Protein AF-A0A7V5ABZ1-F1 (afdb_monomer)

pLDDT: mean 83.81, std 13.89, range [34.28, 96.19]

Sequence (98 aa):
MKFPREEKSTNGRVERSHRTDDEEFYIPFLAKVQSEEDFLRKGAGWVCYHLKWPHYGEGMEGKPPFSKLRELRCDLPQEFALFPPLVLDRISADWALA

Foldseek 3Di:
DDDPDDDVVVVVVVVVVVVCCVPPPCVVPVVPDPDPVSVQVSVLVVLVDQQQFFDPPPPRVRPRPVVVVVVVVPPDDSVVSRDRDDDVVVVVVVVVVD

Secondary structure (DSSP, 8-state):
-------HHHHHHHHHHHHHIIIIIIHHHGGG--SHHHHHHHHHHHHHHHHHS---STTTTT--HHHHHHHTT----GGGG-PPP--THHHHSGGG--

Radius of gyration: 16.61 Å; Cα contacts (8 Å, |Δi|>4): 56; chains: 1; bounding box: 35×37×38 Å

Solvent-accessible surface area (backbone atoms only — not comparable to full-atom values): 6024 Å² total; per-residue (Å²): 137,86,77,76,86,75,54,73,72,59,52,58,52,52,55,50,51,52,49,48,45,40,68,70,44,44,66,75,41,52,87,74,46,86,46,70,66,51,44,42,55,50,43,41,50,47,44,59,48,54,49,67,38,66,32,78,54,93,94,35,85,48,37,17,60,58,58,51,45,45,72,73,67,49,92,64,64,74,67,77,71,58,66,74,64,75,72,57,73,79,64,60,56,56,71,79,75,104

Structure (mmCIF, N/CA/C/O backbone):
data_AF-A0A7V5ABZ1-F1
#
_entry.id   AF-A0A7V5ABZ1-F1
#
loop_
_atom_site.group_PDB
_atom_site.id
_atom_site.type_symbol
_atom_site.label_atom_id
_atom_site.label_alt_id
_atom_site.label_comp_id
_atom_site.label_asym_id
_atom_site.label_entity_id
_atom_site.label_seq_id
_atom_site.pdbx_PDB_ins_code
_atom_site.Cartn_x
_atom_site.Cartn_y
_atom_site.Cartn_z
_atom_site.occupancy
_atom_site.B_iso_or_equiv
_atom_site.auth_seq_id
_atom_site.auth_comp_id
_atom_site.auth_asym_id
_atom_site.auth_atom_id
_atom_site.pdbx_PDB_model_num
ATOM 1 N N . MET A 1 1 ? 13.677 -24.375 11.506 1.00 41.25 1 MET A N 1
ATOM 2 C CA . MET A 1 1 ? 13.569 -23.923 10.103 1.00 41.25 1 MET A CA 1
ATOM 3 C C . MET A 1 1 ? 14.790 -23.062 9.801 1.00 41.25 1 MET A C 1
ATOM 5 O O . MET A 1 1 ? 15.003 -22.096 10.519 1.00 41.25 1 MET A O 1
ATOM 9 N N . LYS A 1 2 ? 15.666 -23.462 8.870 1.00 34.28 2 LYS A N 1
ATOM 10 C CA . LYS A 1 2 ? 16.804 -22.627 8.443 1.00 34.28 2 LYS A CA 1
ATOM 11 C C . LYS A 1 2 ? 16.339 -21.828 7.231 1.00 34.28 2 LYS A C 1
ATOM 13 O O . LYS A 1 2 ? 16.062 -22.432 6.200 1.00 34.28 2 LYS A O 1
ATOM 18 N N . PHE A 1 3 ? 16.208 -20.514 7.376 1.00 43.75 3 PHE A N 1
ATOM 19 C CA . PHE A 1 3 ? 15.947 -19.642 6.234 1.00 43.75 3 PHE A CA 1
ATOM 20 C C . PHE A 1 3 ? 17.158 -19.689 5.284 1.00 43.75 3 PHE A C 1
ATOM 22 O O . PHE A 1 3 ? 18.295 -19.791 5.767 1.00 43.75 3 PHE A O 1
ATOM 29 N N . PR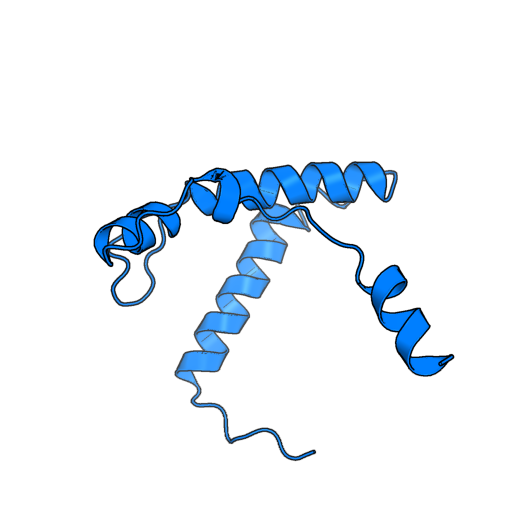O A 1 4 ? 16.951 -19.691 3.954 1.00 58.81 4 PRO A N 1
ATOM 30 C CA . PRO A 1 4 ? 18.046 -19.618 2.995 1.00 58.81 4 PRO A CA 1
ATOM 31 C C . PRO A 1 4 ? 18.911 -18.391 3.286 1.00 58.81 4 PRO A C 1
ATOM 33 O O . PRO A 1 4 ? 18.427 -17.388 3.804 1.00 58.81 4 PRO A O 1
ATOM 36 N N . ARG A 1 5 ? 20.203 -18.472 2.970 1.00 53.62 5 ARG A N 1
ATOM 37 C CA . ARG A 1 5 ? 21.146 -17.374 3.190 1.00 53.62 5 ARG A CA 1
ATOM 38 C C . ARG A 1 5 ? 20.710 -16.181 2.331 1.00 53.62 5 ARG A C 1
ATOM 40 O O . ARG A 1 5 ? 20.888 -16.220 1.118 1.00 53.62 5 ARG A O 1
ATOM 47 N N . GLU A 1 6 ? 20.109 -15.171 2.950 1.00 57.88 6 GLU A N 1
ATOM 48 C CA . GLU A 1 6 ? 19.656 -13.972 2.248 1.00 57.88 6 GLU A CA 1
ATOM 49 C C . GLU A 1 6 ? 20.844 -13.238 1.626 1.00 57.88 6 GLU A C 1
ATOM 51 O O . GLU A 1 6 ? 21.866 -12.976 2.272 1.00 57.88 6 GLU A O 1
ATOM 56 N N . GLU A 1 7 ? 20.714 -12.909 0.346 1.00 65.31 7 GLU A N 1
ATOM 57 C CA . GLU A 1 7 ? 21.641 -12.018 -0.325 1.00 65.31 7 GLU A CA 1
ATOM 58 C C . GLU A 1 7 ? 21.384 -10.601 0.207 1.00 65.31 7 GLU A C 1
ATOM 60 O O . GLU A 1 7 ? 20.251 -10.127 0.233 1.00 65.31 7 GLU A O 1
ATOM 65 N N . LYS A 1 8 ? 22.417 -9.894 0.678 1.00 62.41 8 LYS A N 1
ATOM 66 C CA . LYS A 1 8 ? 22.246 -8.583 1.344 1.00 62.41 8 LYS A CA 1
ATOM 67 C C . LYS A 1 8 ? 21.437 -7.568 0.512 1.00 62.41 8 LYS A C 1
ATOM 69 O O . LYS A 1 8 ? 20.814 -6.670 1.077 1.00 62.41 8 LYS A O 1
ATOM 74 N N . SER A 1 9 ? 21.452 -7.706 -0.814 1.00 65.12 9 SER A N 1
ATOM 75 C CA . SER A 1 9 ? 20.694 -6.887 -1.764 1.00 65.12 9 SER A CA 1
ATOM 76 C C . SER A 1 9 ? 19.176 -7.074 -1.643 1.00 65.12 9 SER A C 1
ATOM 78 O O . SER A 1 9 ? 18.442 -6.089 -1.744 1.00 65.12 9 SER A O 1
ATOM 80 N N . THR A 1 10 ? 18.692 -8.295 -1.398 1.00 69.81 10 THR A N 1
ATOM 81 C CA . THR A 1 10 ? 17.258 -8.585 -1.258 1.00 69.81 10 THR A CA 1
ATOM 82 C C . THR A 1 10 ? 16.739 -8.074 0.074 1.00 69.81 10 THR A C 1
ATOM 84 O O . THR A 1 10 ? 15.700 -7.415 0.097 1.00 69.81 10 THR A O 1
ATOM 87 N N . ASN A 1 11 ? 17.514 -8.254 1.147 1.00 76.88 11 ASN A N 1
ATOM 88 C CA . ASN A 1 11 ? 17.172 -7.706 2.457 1.00 76.88 11 ASN A CA 1
ATOM 89 C C . ASN A 1 11 ? 17.038 -6.174 2.396 1.00 76.88 11 ASN A C 1
ATOM 91 O O . ASN A 1 11 ? 16.022 -5.614 2.787 1.00 76.88 11 ASN A O 1
ATOM 95 N N . GLY A 1 12 ? 17.992 -5.479 1.763 1.00 80.44 12 GLY A N 1
ATOM 96 C CA . GLY A 1 12 ? 17.916 -4.022 1.600 1.00 80.44 12 GLY A CA 1
ATOM 97 C C . GLY A 1 12 ? 16.709 -3.520 0.787 1.00 80.44 12 GLY A C 1
ATOM 98 O O . GLY A 1 12 ? 16.320 -2.360 0.927 1.00 80.44 12 GLY A O 1
ATOM 99 N N . ARG A 1 13 ? 16.104 -4.357 -0.069 1.00 77.81 13 ARG A N 1
ATOM 100 C CA . ARG A 1 13 ? 14.856 -4.019 -0.781 1.00 77.81 13 ARG A CA 1
ATOM 101 C C . ARG A 1 13 ? 13.643 -4.143 0.134 1.00 77.81 13 ARG A C 1
ATOM 103 O O . ARG A 1 13 ? 12.807 -3.244 0.117 1.00 77.81 13 ARG A O 1
ATOM 110 N N . VAL A 1 14 ? 13.578 -5.224 0.907 1.00 80.06 14 VAL A N 1
ATOM 111 C CA . VAL A 1 14 ? 12.501 -5.497 1.868 1.00 80.06 14 VAL A CA 1
ATOM 112 C C . VAL A 1 14 ? 12.483 -4.425 2.957 1.00 80.06 14 VAL A C 1
ATOM 114 O O . VAL A 1 14 ? 11.473 -3.749 3.127 1.00 80.06 14 VAL A O 1
ATOM 117 N N . GLU A 1 15 ? 13.633 -4.150 3.571 1.00 85.38 15 GLU A N 1
ATOM 118 C CA . GLU A 1 15 ? 13.776 -3.120 4.609 1.00 85.38 15 GLU A CA 1
ATOM 119 C C . GLU A 1 15 ? 13.395 -1.717 4.117 1.00 85.38 15 GLU A C 1
ATOM 121 O O . GLU A 1 15 ? 12.790 -0.931 4.843 1.00 85.38 15 GLU A O 1
ATOM 126 N N . ARG A 1 16 ? 13.697 -1.386 2.852 1.00 84.00 16 ARG A N 1
ATOM 127 C CA . ARG A 1 16 ? 13.259 -0.110 2.268 1.00 84.00 16 ARG A CA 1
ATOM 128 C C . ARG A 1 16 ? 11.737 -0.042 2.156 1.00 84.00 16 ARG A C 1
ATOM 130 O O . ARG A 1 16 ? 11.180 1.011 2.439 1.00 84.00 16 ARG A O 1
ATOM 137 N N . SER A 1 17 ? 11.097 -1.132 1.731 1.00 83.06 17 SER A N 1
ATOM 138 C CA . SER A 1 17 ? 9.636 -1.200 1.632 1.00 83.06 17 SER A CA 1
ATOM 139 C C . SER A 1 17 ? 8.988 -1.024 3.001 1.00 83.06 17 SER A C 1
ATOM 141 O O . SER A 1 17 ? 8.097 -0.194 3.133 1.00 83.06 17 SER A O 1
ATOM 143 N N . HIS A 1 18 ? 9.491 -1.724 4.023 1.00 86.62 18 HIS A N 1
ATOM 144 C CA . HIS A 1 18 ? 9.004 -1.582 5.397 1.00 86.62 18 HIS A CA 1
ATOM 145 C C . HIS A 1 18 ? 9.133 -0.152 5.907 1.00 86.62 18 HIS A C 1
ATOM 147 O O . HIS A 1 18 ? 8.165 0.411 6.408 1.00 86.62 18 HIS A O 1
ATOM 153 N N . ARG A 1 19 ? 10.292 0.480 5.694 1.00 90.88 19 ARG A N 1
ATOM 154 C CA . ARG A 1 19 ? 10.483 1.878 6.087 1.00 90.88 19 ARG A CA 1
ATOM 155 C C . ARG A 1 19 ? 9.508 2.820 5.379 1.00 90.88 19 ARG A C 1
ATOM 157 O O . ARG A 1 19 ? 9.022 3.758 5.995 1.00 90.88 19 ARG A O 1
ATOM 164 N N . THR A 1 20 ? 9.230 2.594 4.099 1.00 90.50 20 THR A N 1
ATOM 165 C CA . THR A 1 20 ? 8.231 3.377 3.365 1.00 90.50 20 THR A CA 1
ATOM 166 C C . THR A 1 20 ? 6.835 3.213 3.962 1.00 90.50 20 THR A C 1
ATOM 168 O O . THR A 1 20 ? 6.149 4.214 4.155 1.00 90.50 20 THR A O 1
ATOM 171 N N . ASP A 1 21 ? 6.425 1.987 4.292 1.00 91.12 21 ASP A N 1
ATOM 172 C CA . ASP A 1 21 ? 5.149 1.760 4.974 1.00 91.12 21 ASP A CA 1
ATOM 173 C C . ASP A 1 21 ? 5.123 2.484 6.336 1.00 91.12 21 ASP A C 1
ATOM 175 O O . ASP A 1 21 ? 4.126 3.116 6.684 1.00 91.12 21 ASP A O 1
ATOM 179 N N . ASP A 1 22 ? 6.225 2.476 7.091 1.00 93.31 22 ASP A N 1
ATOM 180 C CA . ASP A 1 22 ? 6.327 3.203 8.362 1.00 93.31 22 ASP A CA 1
ATOM 181 C C . ASP A 1 22 ? 6.192 4.721 8.181 1.00 93.31 22 ASP A C 1
ATOM 183 O O . ASP A 1 22 ? 5.346 5.356 8.817 1.00 93.31 22 ASP A O 1
ATOM 187 N N . GLU A 1 23 ? 7.010 5.310 7.311 1.00 93.50 23 GLU A N 1
ATOM 188 C CA . GLU A 1 23 ? 7.128 6.761 7.132 1.00 93.50 23 GLU A CA 1
ATOM 189 C C . G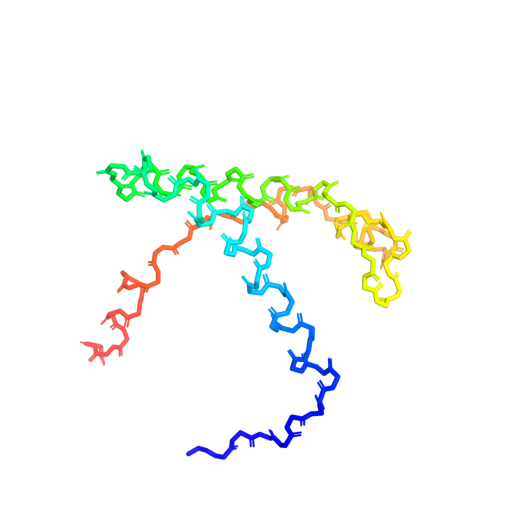LU A 1 23 ? 5.911 7.379 6.430 1.00 93.50 23 GLU A C 1
ATOM 191 O O . GLU A 1 23 ? 5.508 8.493 6.775 1.00 93.50 23 GLU A O 1
ATOM 196 N N . GLU A 1 24 ? 5.310 6.675 5.468 1.00 91.62 24 GLU A N 1
ATOM 197 C CA . GLU A 1 24 ? 4.241 7.218 4.622 1.00 91.62 24 GLU A CA 1
ATOM 198 C C . GLU A 1 24 ? 2.841 6.718 5.002 1.00 91.62 24 GLU A C 1
ATOM 200 O O . GLU A 1 24 ? 1.855 7.403 4.709 1.00 91.62 24 GLU A O 1
ATOM 205 N N . PHE A 1 25 ? 2.728 5.572 5.685 1.00 93.00 25 PHE A N 1
ATOM 206 C CA . PHE A 1 25 ? 1.440 5.004 6.085 1.00 93.00 25 PHE A CA 1
ATOM 207 C C . PHE A 1 25 ? 1.244 4.956 7.606 1.00 93.00 25 PHE A C 1
ATOM 209 O O . PHE A 1 25 ? 0.333 5.610 8.128 1.00 93.00 25 PHE A O 1
ATOM 216 N N . TYR A 1 26 ? 2.080 4.231 8.348 1.00 93.19 26 TYR A N 1
ATOM 217 C CA . TYR A 1 26 ? 1.841 4.025 9.779 1.00 93.19 26 TYR A CA 1
ATOM 218 C C . TYR A 1 26 ? 2.004 5.314 10.587 1.00 93.19 26 TYR A C 1
ATOM 220 O O . TYR A 1 26 ? 1.054 5.750 11.238 1.00 93.19 26 TYR A O 1
ATOM 228 N N . ILE A 1 27 ? 3.157 5.978 10.522 1.00 94.00 27 ILE A N 1
ATOM 229 C CA . ILE A 1 27 ? 3.429 7.187 11.316 1.00 94.00 27 ILE A CA 1
ATOM 230 C C . ILE A 1 27 ? 2.399 8.307 11.040 1.00 94.00 27 ILE A C 1
ATOM 232 O O . ILE A 1 27 ? 1.877 8.879 12.004 1.00 94.00 27 ILE A O 1
ATOM 236 N N . PRO A 1 28 ? 2.023 8.621 9.781 1.00 92.19 28 PRO A N 1
ATOM 237 C CA . PRO A 1 28 ? 1.104 9.729 9.501 1.00 92.19 28 PRO A CA 1
ATOM 238 C C . PRO A 1 28 ? -0.362 9.466 9.872 1.00 92.19 28 PRO A C 1
ATOM 240 O O . PRO A 1 28 ? -1.112 10.420 10.142 1.00 92.19 28 PRO A O 1
ATOM 243 N N . PHE A 1 29 ? -0.803 8.203 9.829 1.00 90.88 29 PHE A N 1
ATOM 244 C CA . PHE A 1 29 ? -2.223 7.859 9.945 1.00 90.88 29 PHE A CA 1
ATOM 245 C C . PHE A 1 29 ? -2.579 7.119 11.228 1.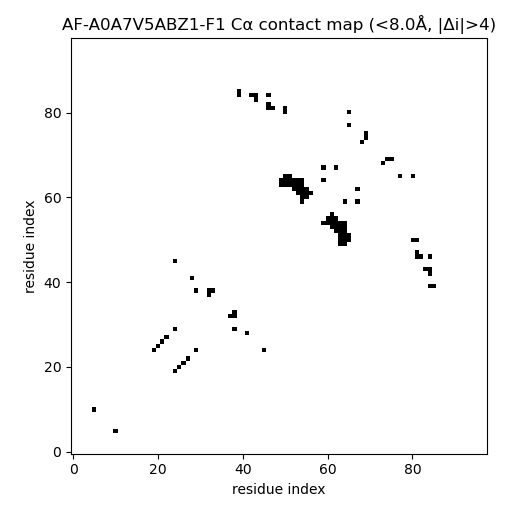00 90.88 29 PHE A C 1
ATOM 247 O O . PHE A 1 29 ? -3.688 7.332 11.719 1.00 90.88 29 PHE A O 1
ATOM 254 N N . LEU A 1 30 ? -1.681 6.316 11.803 1.00 90.88 30 LEU A N 1
ATOM 255 C CA . LEU A 1 30 ? -2.012 5.428 12.921 1.00 90.88 30 LEU A CA 1
ATOM 256 C C . LEU A 1 30 ? -2.488 6.198 14.159 1.00 90.88 30 LEU A C 1
ATOM 258 O O . LEU A 1 30 ? -3.457 5.795 14.789 1.00 90.88 30 LEU A O 1
ATOM 262 N N . ALA A 1 31 ? -1.909 7.369 14.439 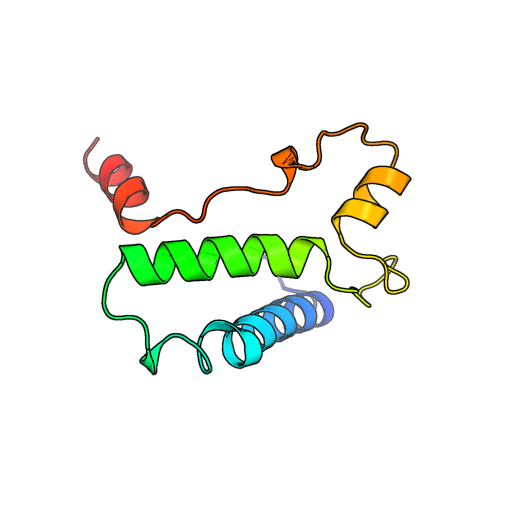1.00 90.88 31 ALA A N 1
ATOM 263 C CA . ALA A 1 31 ? -2.350 8.231 15.542 1.00 90.88 31 ALA A CA 1
ATOM 264 C C . ALA A 1 31 ? -3.796 8.759 15.393 1.00 90.88 31 ALA A C 1
ATOM 266 O O . ALA A 1 31 ? -4.371 9.265 16.355 1.00 90.88 31 ALA A O 1
ATOM 267 N N . LYS A 1 32 ? -4.376 8.687 14.187 1.00 90.50 32 LYS A N 1
ATOM 268 C CA . LYS A 1 32 ? -5.735 9.157 13.862 1.00 90.50 32 LYS A CA 1
ATOM 269 C C . LYS A 1 32 ? -6.732 8.012 13.681 1.00 90.50 32 LYS A C 1
ATOM 271 O O . LYS A 1 32 ? -7.920 8.276 13.521 1.00 90.50 32 LYS A O 1
ATOM 276 N N . VAL A 1 33 ? -6.259 6.771 13.638 1.00 94.88 33 VAL A N 1
ATOM 277 C CA . VAL A 1 33 ? -7.093 5.578 13.492 1.00 94.88 33 VAL A CA 1
ATOM 278 C C . VAL A 1 33 ? -7.742 5.283 14.842 1.00 94.88 33 VAL A C 1
ATOM 280 O O . VAL A 1 33 ? -7.042 5.135 15.840 1.00 94.88 33 VAL A O 1
ATOM 283 N N . GLN A 1 34 ? -9.075 5.221 14.882 1.00 96.19 34 GLN A N 1
ATOM 284 C CA . GLN A 1 34 ? -9.832 4.983 16.120 1.00 96.19 34 GLN A CA 1
ATOM 285 C C . GLN A 1 34 ? -10.468 3.592 16.173 1.00 96.19 34 GLN A C 1
ATOM 287 O O . GLN A 1 34 ? -10.940 3.165 17.225 1.00 96.19 34 GLN A O 1
ATOM 292 N N . SER A 1 35 ? -10.471 2.878 15.050 1.00 95.44 35 SER A N 1
ATOM 293 C CA . SER A 1 35 ? -11.075 1.559 14.915 1.00 95.44 35 SER A CA 1
ATOM 294 C C . SER A 1 35 ? -10.351 0.712 13.867 1.00 95.44 35 SER A C 1
ATOM 296 O O . SER A 1 35 ? -9.614 1.223 13.022 1.00 95.44 35 SER A O 1
ATOM 298 N N . GLU A 1 36 ? -10.590 -0.599 13.893 1.00 93.19 36 GLU A N 1
ATOM 299 C CA . GLU A 1 36 ? -10.113 -1.508 12.845 1.00 93.19 36 GLU A CA 1
ATOM 300 C C . GLU A 1 36 ? -10.696 -1.139 11.471 1.00 93.19 36 GLU A C 1
ATOM 302 O O . GLU A 1 36 ? -9.993 -1.188 10.466 1.00 93.19 36 GLU A O 1
ATOM 307 N N . GLU A 1 37 ? -11.955 -0.699 11.416 1.00 94.31 37 GLU A N 1
ATOM 308 C CA . GLU A 1 37 ? -12.583 -0.240 10.175 1.00 94.31 37 GLU A CA 1
ATOM 309 C C . GLU A 1 37 ? -11.865 0.989 9.596 1.00 94.31 37 GLU A C 1
ATOM 311 O O . GLU A 1 37 ? -11.560 1.019 8.400 1.00 94.31 37 GLU A O 1
ATOM 316 N N . ASP A 1 38 ? -11.515 1.972 10.436 1.00 95.25 38 ASP A N 1
ATOM 317 C CA . ASP A 1 38 ? -10.719 3.129 10.007 1.00 95.25 38 ASP A CA 1
ATOM 318 C C . ASP A 1 38 ? -9.360 2.694 9.460 1.00 95.25 38 ASP A C 1
ATOM 320 O O . ASP A 1 38 ? -8.903 3.212 8.435 1.00 95.25 38 ASP A O 1
ATOM 324 N N . PHE A 1 39 ? -8.724 1.726 10.125 1.00 94.00 39 PHE A N 1
ATOM 325 C CA . PHE A 1 39 ? -7.449 1.169 9.693 1.00 94.00 39 PHE A CA 1
ATOM 326 C C . PHE A 1 39 ? -7.568 0.500 8.320 1.00 94.00 39 PHE A C 1
ATOM 328 O O . PHE A 1 39 ? -6.797 0.815 7.412 1.00 94.00 39 PHE A O 1
ATOM 335 N N . LEU A 1 40 ? -8.578 -0.351 8.123 1.00 94.81 40 LEU A N 1
ATOM 336 C CA . LEU A 1 40 ? -8.843 -1.024 6.849 1.00 94.81 40 LEU A CA 1
ATOM 337 C C . LEU A 1 40 ? -9.174 -0.026 5.737 1.00 94.81 40 LEU A C 1
ATOM 339 O O . LEU A 1 40 ? -8.675 -0.157 4.617 1.00 94.81 40 LEU A O 1
ATOM 343 N N . ARG A 1 41 ? -9.943 1.026 6.035 1.00 94.81 41 ARG A N 1
ATOM 344 C CA . ARG A 1 41 ? -10.239 2.096 5.073 1.00 94.81 41 ARG A CA 1
ATOM 345 C C . ARG A 1 41 ? -8.975 2.847 4.657 1.00 94.81 41 ARG A C 1
ATOM 347 O O . ARG A 1 41 ? -8.802 3.150 3.474 1.00 94.81 41 ARG A O 1
ATOM 354 N N . LYS A 1 42 ? -8.082 3.145 5.605 1.00 94.81 42 LYS A N 1
ATOM 355 C CA . LYS A 1 42 ? -6.770 3.738 5.307 1.00 94.81 42 LYS A CA 1
ATOM 356 C C . LYS A 1 42 ? -5.911 2.784 4.481 1.00 94.81 42 LYS A C 1
ATOM 358 O O . LYS A 1 42 ? -5.356 3.222 3.476 1.00 94.81 42 LYS A O 1
ATOM 363 N N . GLY A 1 43 ? -5.871 1.501 4.835 1.00 94.56 43 GLY A N 1
ATOM 364 C CA . GLY A 1 43 ? -5.160 0.466 4.084 1.00 94.56 43 GLY A CA 1
ATOM 365 C C . GLY A 1 43 ? -5.655 0.335 2.641 1.00 94.56 43 GLY A C 1
ATOM 366 O O . GLY A 1 43 ? -4.852 0.240 1.720 1.00 94.56 43 GLY A O 1
ATOM 367 N N . ALA A 1 44 ? -6.965 0.424 2.401 1.00 94.62 44 ALA A N 1
ATOM 368 C CA . ALA A 1 44 ? -7.516 0.372 1.045 1.00 94.62 44 ALA A CA 1
ATOM 369 C C . ALA A 1 44 ? -7.066 1.586 0.214 1.00 94.62 44 ALA A C 1
ATOM 371 O O . ALA A 1 44 ? -6.745 1.465 -0.971 1.00 94.62 44 ALA A O 1
ATOM 372 N N . GLY A 1 45 ? -6.974 2.754 0.859 1.00 93.56 45 GLY A N 1
ATOM 373 C CA . GLY A 1 45 ? -6.359 3.945 0.278 1.00 93.56 45 GLY A CA 1
ATOM 374 C C . GLY A 1 45 ? -4.872 3.752 -0.030 1.00 93.56 45 GLY A C 1
ATOM 375 O O . GLY A 1 45 ? -4.427 4.164 -1.099 1.00 93.56 45 GLY A O 1
ATOM 376 N N . TRP A 1 46 ? -4.126 3.089 0.859 1.00 93.31 46 TRP A N 1
ATOM 377 C CA . TRP A 1 46 ? -2.709 2.763 0.659 1.00 93.31 46 TRP A CA 1
ATOM 378 C C . TRP A 1 46 ? -2.492 1.873 -0.568 1.00 93.31 46 TRP A C 1
ATOM 380 O O . TRP A 1 46 ? -1.680 2.211 -1.425 1.00 93.31 46 TRP A O 1
ATOM 390 N N . VAL A 1 47 ? -3.296 0.817 -0.735 1.00 92.62 47 VAL A N 1
ATOM 391 C CA . VAL A 1 47 ? -3.272 -0.045 -1.934 1.00 92.62 47 VAL A CA 1
ATOM 392 C C . VAL A 1 47 ? -3.533 0.772 -3.206 1.00 92.62 47 VAL A C 1
ATOM 394 O O . VAL A 1 47 ? -2.782 0.677 -4.180 1.00 92.62 47 VAL A O 1
ATOM 397 N N . CYS A 1 48 ? -4.554 1.637 -3.193 1.00 91.62 48 CYS A N 1
ATOM 398 C CA . CYS A 1 48 ? -4.861 2.523 -4.322 1.00 91.62 48 CYS A CA 1
ATOM 399 C C . CYS A 1 48 ? -3.722 3.502 -4.645 1.00 91.62 48 CYS A C 1
ATOM 401 O O . CYS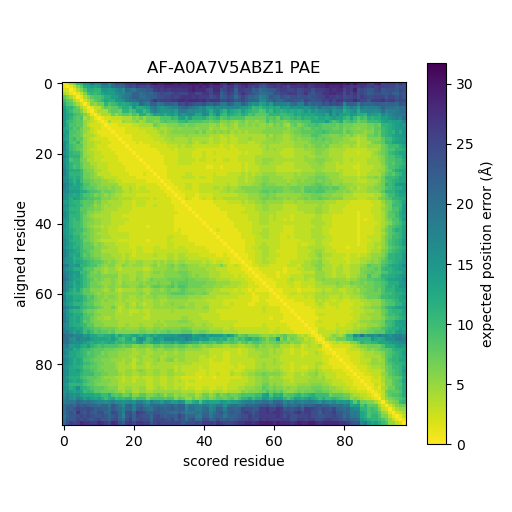 A 1 48 ? -3.484 3.810 -5.816 1.00 91.62 48 CYS A O 1
ATOM 403 N N . TYR A 1 49 ? -3.057 4.026 -3.616 1.00 90.25 49 TYR A N 1
ATOM 404 C CA . TYR A 1 49 ? -1.934 4.947 -3.755 1.00 90.25 49 TYR A CA 1
ATOM 405 C C . TYR A 1 49 ? -0.724 4.240 -4.373 1.00 90.25 49 TYR A C 1
ATOM 407 O O . TYR A 1 49 ? -0.208 4.692 -5.396 1.00 90.25 49 TYR A O 1
ATOM 415 N N . HIS A 1 50 ? -0.355 3.078 -3.833 1.00 87.44 50 HIS A N 1
ATOM 416 C CA . HIS A 1 50 ? 0.775 2.276 -4.299 1.00 87.44 50 HIS A CA 1
ATOM 417 C C . HIS A 1 50 ? 0.618 1.849 -5.767 1.00 87.44 50 HIS A C 1
ATOM 419 O O . HIS A 1 50 ? 1.576 1.852 -6.534 1.00 87.44 50 HIS A O 1
ATOM 425 N N . LEU A 1 51 ? -0.616 1.576 -6.205 1.00 89.19 51 LEU A N 1
ATOM 426 C CA . LEU A 1 51 ? -0.922 1.243 -7.598 1.00 89.19 51 LEU A CA 1
ATOM 427 C C . LEU A 1 51 ? -0.480 2.323 -8.601 1.00 89.19 51 LEU A C 1
ATOM 429 O O . LEU A 1 51 ? -0.145 2.011 -9.748 1.00 89.19 51 LEU A O 1
ATOM 433 N N . LYS A 1 52 ? -0.524 3.593 -8.186 1.00 87.88 52 LYS A N 1
ATOM 434 C CA . LYS A 1 52 ? -0.251 4.764 -9.031 1.00 87.88 52 LYS A CA 1
ATOM 435 C C . LYS A 1 52 ? 1.134 5.360 -8.798 1.00 87.88 52 LYS A C 1
ATOM 437 O O . LYS A 1 52 ? 1.547 6.230 -9.562 1.00 87.88 52 LYS A O 1
ATOM 442 N N . TRP A 1 53 ? 1.829 4.928 -7.755 1.00 89.06 53 TRP A N 1
ATOM 443 C CA . TRP A 1 53 ? 3.088 5.522 -7.345 1.00 89.06 53 TRP A CA 1
ATOM 444 C C . TRP A 1 53 ? 4.249 5.058 -8.242 1.00 89.06 53 TRP A C 1
ATOM 446 O O . TRP A 1 53 ? 4.313 3.882 -8.593 1.00 89.06 53 TRP A O 1
ATOM 456 N N . PRO A 1 54 ? 5.163 5.951 -8.664 1.00 90.12 54 PRO A N 1
ATOM 457 C CA . PRO A 1 54 ? 6.385 5.561 -9.358 1.00 90.12 54 PRO A CA 1
ATOM 458 C C . PRO A 1 54 ? 7.278 4.647 -8.515 1.00 90.12 54 PRO A C 1
ATOM 460 O O . PRO A 1 54 ? 7.629 4.985 -7.387 1.00 90.12 54 PRO A O 1
ATOM 463 N N . HIS A 1 55 ? 7.739 3.536 -9.095 1.00 87.19 55 HIS A N 1
ATOM 464 C CA . HIS A 1 55 ? 8.764 2.698 -8.472 1.00 87.19 55 HIS A CA 1
ATOM 465 C C . HIS A 1 55 ? 10.075 2.774 -9.242 1.00 87.19 55 HIS A C 1
ATOM 467 O O . HIS A 1 55 ? 10.114 2.678 -10.466 1.00 87.19 55 HIS A O 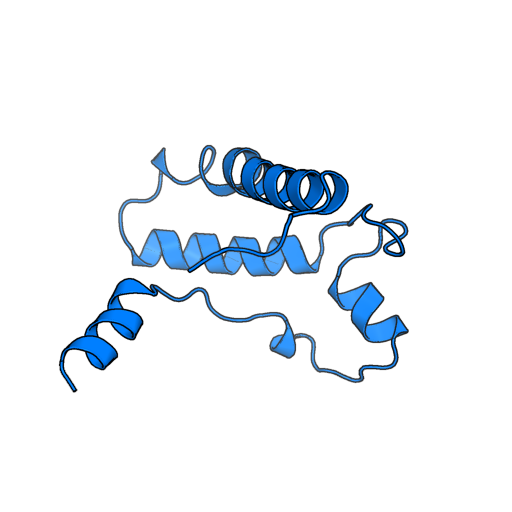1
ATOM 473 N N . TYR A 1 56 ? 11.173 2.878 -8.501 1.00 86.50 56 TYR A N 1
ATOM 474 C CA . TYR A 1 56 ? 12.530 2.970 -9.051 1.00 86.50 56 TYR A CA 1
ATOM 475 C C . TYR A 1 56 ? 13.371 1.723 -8.757 1.00 86.50 56 TYR A C 1
ATOM 477 O O . TYR A 1 56 ? 14.597 1.759 -8.807 1.00 86.50 56 TYR A O 1
ATOM 485 N N . GLY A 1 57 ? 12.708 0.609 -8.433 1.00 83.94 57 GLY A N 1
ATOM 486 C CA . GLY A 1 57 ? 13.359 -0.695 -8.385 1.00 83.94 57 GLY A CA 1
ATOM 487 C C . GLY A 1 57 ? 13.909 -1.103 -9.754 1.00 83.94 57 GLY A C 1
ATOM 488 O O . GLY A 1 57 ? 13.553 -0.538 -10.789 1.00 83.94 57 GLY A O 1
ATOM 489 N N . GLU A 1 58 ? 14.775 -2.110 -9.755 1.00 84.94 58 GLU A N 1
ATOM 490 C CA . GLU A 1 58 ? 15.348 -2.672 -10.979 1.00 84.94 58 GLU A CA 1
ATOM 491 C C . GLU A 1 58 ? 14.256 -3.021 -12.005 1.00 84.94 58 GLU A C 1
ATOM 493 O O . GLU A 1 58 ? 13.261 -3.666 -11.675 1.00 84.94 58 GLU A O 1
ATOM 498 N N . GLY A 1 59 ? 14.424 -2.547 -13.243 1.00 87.69 59 GLY A N 1
ATOM 499 C CA . GLY A 1 59 ? 13.482 -2.778 -14.341 1.00 87.69 59 GLY A CA 1
ATOM 500 C C . GLY A 1 59 ? 12.169 -1.987 -14.270 1.00 87.69 59 GLY A C 1
ATOM 501 O O . GLY A 1 59 ? 11.353 -2.116 -15.184 1.00 87.69 59 GLY A O 1
ATOM 502 N N . MET A 1 60 ? 11.946 -1.168 -13.235 1.00 91.25 60 MET A N 1
ATOM 503 C CA . MET A 1 60 ? 10.716 -0.378 -13.100 1.00 91.25 60 MET A CA 1
ATOM 504 C C . MET A 1 60 ? 10.761 0.945 -13.867 1.00 91.25 60 MET A C 1
ATOM 506 O O . MET A 1 60 ? 9.722 1.393 -14.334 1.00 91.25 60 MET A O 1
ATOM 510 N N . GLU A 1 61 ? 11.937 1.565 -14.022 1.00 92.25 61 GLU A N 1
ATOM 511 C CA . GLU A 1 61 ? 12.115 2.822 -14.781 1.00 92.25 61 GLU A CA 1
ATOM 512 C C . GLU A 1 61 ? 11.173 3.963 -14.329 1.00 92.25 61 GLU A C 1
ATOM 514 O O . GLU A 1 61 ? 10.740 4.784 -15.134 1.00 92.25 61 GLU A O 1
ATOM 519 N N . GLY A 1 62 ? 10.808 4.012 -13.041 1.00 91.75 62 GLY A N 1
ATOM 520 C CA . GLY A 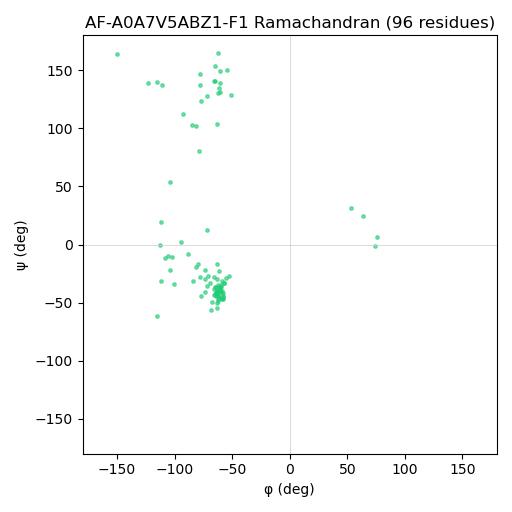1 62 ? 9.864 5.006 -12.515 1.00 91.75 62 GLY A CA 1
ATOM 521 C C . GLY A 1 62 ? 8.399 4.721 -12.856 1.00 91.75 62 GLY A C 1
ATOM 522 O O . GLY A 1 62 ? 7.530 5.548 -12.584 1.00 91.75 62 GLY A O 1
ATOM 523 N N . LYS A 1 63 ? 8.085 3.571 -13.453 1.00 93.38 63 LYS A N 1
ATOM 524 C CA . LYS A 1 63 ? 6.708 3.201 -13.784 1.00 93.38 63 LYS A CA 1
ATOM 525 C C . LYS A 1 63 ? 5.976 2.701 -12.537 1.00 93.38 63 LYS A C 1
ATOM 527 O O . LYS A 1 63 ? 6.583 2.035 -11.694 1.00 93.38 63 LYS A O 1
ATOM 532 N N . PRO A 1 64 ? 4.664 2.957 -12.426 1.00 92.00 64 PRO A N 1
ATOM 533 C CA . PRO A 1 64 ? 3.845 2.305 -11.415 1.00 92.00 64 PRO A CA 1
ATOM 534 C C . PRO A 1 64 ? 3.751 0.790 -11.639 1.00 92.00 64 PRO A C 1
ATOM 536 O O . PRO A 1 64 ? 3.833 0.344 -12.793 1.00 92.00 64 PRO A O 1
ATOM 539 N N . PRO A 1 65 ? 3.515 -0.021 -10.590 1.00 88.56 65 PRO A N 1
ATOM 540 C CA . PRO A 1 65 ? 3.563 -1.482 -10.676 1.00 88.56 65 PRO A CA 1
ATOM 541 C C . PRO A 1 65 ? 2.589 -2.026 -11.714 1.00 88.56 65 PRO A C 1
ATOM 543 O O . PRO A 1 65 ? 2.946 -2.873 -12.531 1.00 88.56 65 PRO A O 1
ATOM 546 N N . PHE A 1 66 ? 1.380 -1.465 -11.758 1.00 90.75 66 PHE A N 1
ATOM 547 C CA . PHE A 1 66 ? 0.360 -1.878 -12.716 1.00 90.75 66 PHE A CA 1
ATOM 548 C C . PHE A 1 66 ? 0.701 -1.501 -14.162 1.00 90.75 66 PHE A C 1
ATOM 550 O O . PHE A 1 66 ? 0.408 -2.251 -15.091 1.00 90.75 66 PHE A O 1
ATOM 557 N N . SER A 1 67 ? 1.382 -0.369 -14.367 1.00 91.50 67 SER A N 1
ATOM 558 C CA . SER A 1 67 ? 1.864 0.009 -15.701 1.00 91.50 67 SER A CA 1
ATOM 559 C C . SER A 1 67 ? 2.920 -0.981 -16.188 1.00 91.50 67 SER A C 1
ATOM 561 O O . SER A 1 67 ? 2.842 -1.450 -17.323 1.00 91.50 67 SER A O 1
ATOM 563 N N . LYS A 1 68 ? 3.855 -1.373 -15.311 1.00 91.06 68 LYS A N 1
ATOM 564 C CA . LYS A 1 68 ? 4.853 -2.397 -15.635 1.00 91.06 68 LYS A CA 1
ATOM 565 C C . LYS A 1 68 ? 4.212 -3.763 -15.900 1.00 91.06 68 LYS A C 1
ATOM 567 O O . LYS A 1 68 ? 4.592 -4.429 -16.857 1.00 91.06 68 LYS A O 1
ATOM 572 N N . LEU A 1 69 ? 3.209 -4.153 -15.112 1.00 89.50 69 LEU A N 1
ATOM 573 C CA . LEU A 1 69 ? 2.454 -5.395 -15.309 1.00 89.50 69 LEU A CA 1
ATOM 574 C C . LEU A 1 69 ? 1.805 -5.456 -16.702 1.00 89.50 69 LEU A C 1
ATOM 576 O O . LEU A 1 69 ? 1.921 -6.463 -17.398 1.00 89.50 69 LEU A O 1
ATOM 580 N N . ARG A 1 70 ? 1.194 -4.354 -17.152 1.00 89.44 70 ARG A N 1
ATOM 581 C CA . ARG A 1 70 ? 0.622 -4.254 -18.503 1.00 89.44 70 ARG A CA 1
ATOM 582 C C . ARG A 1 70 ? 1.674 -4.352 -19.609 1.00 89.44 70 ARG A C 1
ATOM 584 O O . ARG A 1 70 ? 1.416 -4.955 -20.651 1.00 89.44 70 ARG A O 1
ATOM 591 N N . GLU A 1 71 ? 2.867 -3.790 -19.408 1.00 91.62 71 GLU A N 1
ATOM 592 C CA . GLU A 1 71 ? 3.971 -3.924 -20.372 1.00 91.62 71 GLU A CA 1
ATOM 593 C C . GLU A 1 71 ? 4.405 -5.377 -20.552 1.00 91.62 71 GLU A C 1
ATOM 595 O O . GLU A 1 71 ? 4.705 -5.791 -21.675 1.00 91.62 71 GLU A O 1
ATOM 600 N N . LEU A 1 72 ? 4.354 -6.169 -19.480 1.00 90.38 72 LEU A N 1
ATOM 601 C CA . LEU A 1 72 ? 4.640 -7.605 -19.494 1.00 90.38 72 LEU A CA 1
ATOM 602 C C . LEU A 1 72 ? 3.548 -8.444 -20.187 1.00 90.38 72 LEU A C 1
ATOM 604 O O . LEU A 1 72 ? 3.590 -9.668 -20.124 1.00 90.38 72 LEU A O 1
ATOM 608 N N . ARG A 1 73 ? 2.611 -7.801 -20.904 1.00 83.94 73 ARG A N 1
ATOM 609 C CA . ARG A 1 73 ? 1.525 -8.434 -21.675 1.00 83.94 73 ARG A CA 1
ATOM 610 C C . ARG A 1 73 ? 0.533 -9.216 -20.812 1.00 83.94 73 ARG A C 1
ATOM 612 O O . ARG A 1 73 ? -0.163 -10.093 -21.314 1.00 83.94 73 ARG A O 1
ATOM 619 N N . CYS A 1 74 ? 0.424 -8.862 -19.535 1.00 80.88 74 CYS A N 1
ATOM 620 C CA . CYS A 1 74 ? -0.679 -9.303 -18.696 1.00 80.88 74 CYS A CA 1
ATOM 621 C C . CYS A 1 74 ? -1.886 -8.396 -18.964 1.00 80.88 74 CYS A C 1
ATOM 623 O O . CYS A 1 74 ? -1.933 -7.260 -18.486 1.00 80.88 74 CYS A O 1
ATOM 625 N N . ASP A 1 75 ? -2.841 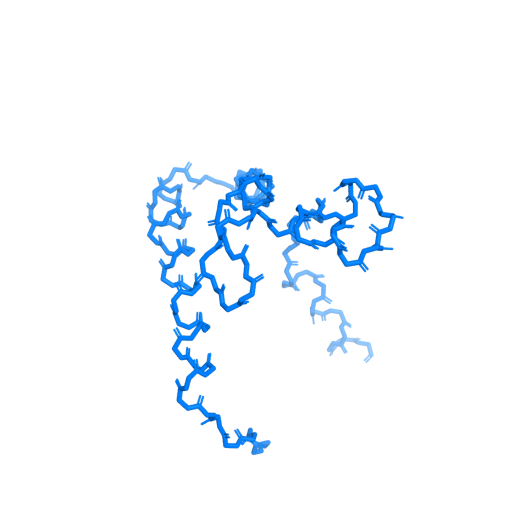-8.888 -19.752 1.00 84.44 75 ASP A N 1
ATOM 626 C CA . ASP A 1 75 ? -4.130 -8.224 -19.958 1.00 84.44 75 ASP A CA 1
ATOM 627 C C . ASP A 1 75 ? -5.038 -8.510 -18.759 1.00 84.44 75 ASP A C 1
ATOM 629 O O . ASP A 1 75 ? -5.823 -9.457 -18.745 1.00 84.44 75 ASP A O 1
ATOM 633 N N . LEU A 1 76 ? -4.814 -7.754 -17.684 1.00 88.00 76 LEU A N 1
ATOM 634 C CA . LEU A 1 76 ? -5.548 -7.882 -16.434 1.00 88.00 76 LEU A CA 1
ATOM 635 C C . LEU A 1 76 ? -6.348 -6.604 -16.167 1.00 88.00 76 LEU A C 1
ATOM 637 O O . LEU A 1 76 ? -5.828 -5.502 -16.379 1.00 88.00 76 LEU A O 1
ATOM 641 N N . PRO A 1 77 ? -7.586 -6.732 -15.661 1.00 90.25 77 PRO A N 1
ATOM 642 C CA . PRO A 1 77 ? -8.349 -5.588 -15.185 1.00 90.25 77 PRO A CA 1
ATOM 643 C C . PRO A 1 77 ? -7.596 -4.898 -14.038 1.00 90.25 77 PRO A C 1
ATOM 645 O O . PRO A 1 77 ? -6.869 -5.542 -13.281 1.00 90.25 77 PRO A O 1
ATOM 648 N N . GLN A 1 78 ? -7.754 -3.583 -13.888 1.00 88.44 78 GLN A N 1
ATOM 649 C CA . GLN A 1 78 ? -7.056 -2.826 -12.839 1.00 88.44 78 GLN A CA 1
ATOM 650 C C . GLN A 1 78 ? -7.469 -3.273 -11.432 1.00 88.44 78 GLN A C 1
ATOM 652 O O . GLN A 1 78 ? -6.664 -3.263 -10.501 1.00 88.44 78 GLN A O 1
ATOM 657 N N . GLU A 1 79 ? -8.706 -3.736 -11.311 1.00 90.94 79 GLU A N 1
ATOM 658 C CA . GLU A 1 79 ? -9.311 -4.350 -10.138 1.00 90.94 79 GLU A CA 1
ATOM 659 C C . GLU A 1 79 ? -8.502 -5.549 -9.630 1.00 90.94 79 GLU A C 1
ATOM 661 O O . GLU A 1 79 ? -8.466 -5.783 -8.426 1.00 90.94 79 GLU A O 1
ATOM 666 N N . PHE A 1 80 ? -7.780 -6.255 -10.512 1.00 89.31 80 PHE A N 1
ATOM 667 C CA . PHE A 1 80 ? -6.889 -7.348 -10.118 1.00 89.31 80 PHE A CA 1
ATOM 668 C C . PHE A 1 80 ? -5.803 -6.894 -9.137 1.00 89.31 80 PHE A C 1
ATOM 670 O O . PHE A 1 80 ? -5.370 -7.674 -8.302 1.00 89.31 80 PHE A O 1
ATOM 677 N N . ALA A 1 81 ? -5.353 -5.642 -9.222 1.00 89.25 81 ALA A N 1
ATOM 678 C CA . ALA A 1 81 ? -4.315 -5.104 -8.349 1.00 89.25 81 ALA A CA 1
ATOM 679 C C . ALA A 1 81 ? -4.877 -4.363 -7.118 1.00 89.25 81 ALA A C 1
ATOM 681 O O . ALA A 1 81 ? -4.108 -3.836 -6.316 1.00 89.25 81 ALA A O 1
ATOM 682 N N . LEU A 1 82 ? -6.203 -4.319 -6.957 1.00 91.44 82 LEU A N 1
ATOM 683 C CA . LEU A 1 82 ? -6.902 -3.633 -5.866 1.00 91.44 82 LEU A CA 1
ATOM 684 C C . LEU A 1 82 ? -7.409 -4.633 -4.821 1.00 91.44 82 LEU A C 1
ATOM 686 O O . LEU A 1 82 ? -8.593 -4.660 -4.485 1.00 91.44 82 LEU A O 1
ATOM 690 N N . PHE A 1 83 ? -6.506 -5.468 -4.308 1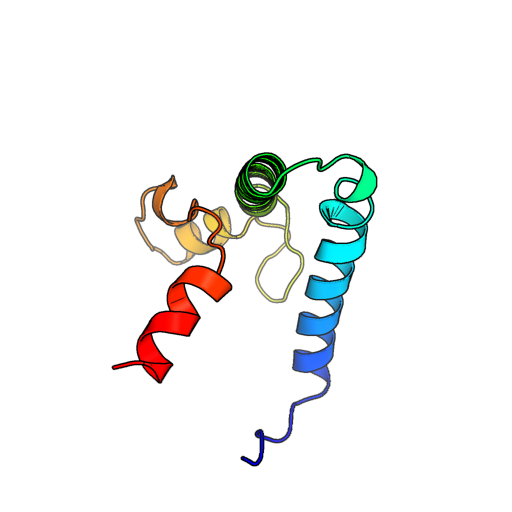.00 90.31 83 PHE A N 1
ATOM 691 C CA . PHE A 1 83 ? -6.854 -6.406 -3.245 1.00 90.31 83 PHE A CA 1
ATOM 692 C C . PHE A 1 83 ? -7.318 -5.654 -1.989 1.00 90.31 83 PHE A C 1
ATOM 694 O O . PHE A 1 83 ? -6.671 -4.682 -1.581 1.00 90.31 83 PHE A O 1
ATOM 701 N N . PRO A 1 84 ? -8.421 -6.087 -1.353 1.00 91.50 84 PRO A N 1
ATOM 702 C CA . PRO A 1 84 ? -8.845 -5.497 -0.096 1.00 91.50 84 PRO A CA 1
ATOM 703 C C . PRO A 1 84 ? -7.806 -5.808 0.993 1.00 91.50 84 PRO A C 1
ATOM 705 O O . PRO A 1 84 ? -7.293 -6.928 1.039 1.00 91.50 84 PRO A O 1
ATOM 708 N N . PRO A 1 85 ? -7.502 -4.862 1.896 1.00 92.69 85 PRO A N 1
ATOM 709 C CA . PRO A 1 85 ? -6.725 -5.167 3.090 1.00 92.69 85 PRO A CA 1
ATOM 710 C C . PRO A 1 85 ? -7.446 -6.214 3.942 1.00 92.69 85 PRO A C 1
ATOM 712 O O . PRO A 1 85 ? -8.664 -6.147 4.116 1.00 92.69 85 PRO A O 1
ATOM 715 N N . LEU A 1 86 ? -6.690 -7.165 4.489 1.00 90.75 86 LEU A N 1
ATOM 716 C CA . LEU A 1 86 ? -7.214 -8.262 5.301 1.00 90.75 86 LEU A CA 1
ATOM 717 C C . LEU A 1 86 ? -6.555 -8.259 6.681 1.00 90.75 86 LEU A C 1
ATOM 719 O O . LEU A 1 86 ? -5.341 -8.094 6.795 1.00 90.75 86 LEU A O 1
ATOM 723 N N . VAL A 1 87 ? -7.351 -8.502 7.724 1.00 90.00 87 VAL A N 1
ATOM 724 C CA . VAL A 1 87 ? -6.841 -8.756 9.077 1.00 90.00 87 VAL A CA 1
ATOM 725 C C . VAL A 1 87 ? -6.499 -10.235 9.184 1.00 90.00 87 VAL A C 1
ATOM 727 O O . VAL A 1 87 ? -7.386 -11.081 9.302 1.00 90.00 87 VAL A O 1
ATOM 730 N N . LEU A 1 88 ? -5.207 -10.550 9.120 1.00 87.12 88 LEU A N 1
ATOM 731 C CA . LEU A 1 88 ? -4.740 -11.936 9.086 1.00 87.12 88 LEU A CA 1
ATOM 732 C C . LEU A 1 88 ? -5.043 -12.701 10.377 1.00 87.12 88 LEU A C 1
ATOM 734 O O . LEU A 1 88 ? -5.266 -13.905 10.306 1.00 87.12 88 LEU A O 1
ATOM 738 N N . ASP A 1 89 ? -5.136 -12.029 11.525 1.00 84.44 89 ASP A N 1
ATOM 739 C CA . ASP A 1 89 ? -5.441 -12.663 12.817 1.00 84.44 89 ASP A CA 1
ATOM 740 C C . ASP A 1 89 ? -6.770 -13.432 12.791 1.00 84.44 89 ASP A C 1
ATOM 742 O O . ASP A 1 89 ? -6.893 -14.495 13.396 1.00 84.44 89 ASP A O 1
ATOM 746 N N . ARG A 1 90 ? -7.750 -12.939 12.022 1.00 80.44 90 ARG A N 1
ATOM 747 C CA . ARG A 1 90 ? -9.068 -13.575 11.863 1.00 80.44 90 ARG A CA 1
ATOM 748 C C . ARG A 1 90 ? -9.075 -14.747 10.887 1.00 80.44 90 ARG A C 1
ATOM 750 O O . ARG A 1 90 ? -10.027 -15.509 10.877 1.00 80.44 90 ARG A O 1
ATOM 757 N N . ILE A 1 91 ? -8.048 -14.862 10.051 1.00 81.88 91 ILE A N 1
ATOM 758 C CA . ILE A 1 91 ? -7.919 -15.910 9.028 1.00 81.88 91 ILE A CA 1
ATOM 759 C C . ILE A 1 91 ? -6.964 -17.005 9.526 1.00 81.88 91 ILE A C 1
ATOM 761 O O . ILE A 1 91 ? -7.139 -18.185 9.242 1.00 81.88 91 ILE A O 1
ATOM 765 N N . SER A 1 92 ? -5.948 -16.612 10.295 1.00 68.06 92 SER A N 1
ATOM 766 C CA . SER A 1 92 ? -4.910 -17.491 10.829 1.00 68.06 92 SER A CA 1
ATOM 767 C C . SER A 1 92 ? -5.348 -18.235 12.099 1.00 68.06 92 SER A C 1
ATOM 769 O O . SER A 1 92 ? -4.760 -19.249 12.444 1.00 68.06 92 SER A O 1
ATOM 771 N N . ALA A 1 93 ? -6.382 -17.793 12.815 1.00 58.00 93 ALA A N 1
ATOM 772 C CA . ALA A 1 93 ? -6.831 -18.513 14.011 1.00 58.00 93 ALA A CA 1
ATOM 773 C C . ALA A 1 93 ? -7.517 -19.861 13.694 1.00 58.00 93 ALA A C 1
ATOM 775 O O . ALA A 1 93 ? -7.448 -20.785 14.503 1.00 58.00 93 ALA A O 1
ATOM 776 N N . ASP A 1 94 ? -8.120 -20.008 12.510 1.00 54.84 94 ASP A N 1
ATOM 777 C CA . ASP A 1 94 ? -8.945 -21.179 12.185 1.00 54.84 94 ASP A CA 1
ATOM 778 C C . ASP A 1 94 ? -8.128 -22.431 11.824 1.00 54.84 94 ASP A C 1
ATOM 780 O O . ASP A 1 94 ? -8.577 -23.546 12.077 1.00 54.84 94 ASP A O 1
ATOM 784 N N . TRP A 1 95 ? -6.906 -22.295 11.291 1.00 52.81 95 TRP A N 1
ATOM 785 C CA . TRP A 1 95 ? -6.092 -23.469 10.926 1.00 52.81 95 TRP A CA 1
ATOM 786 C C . TRP A 1 95 ? -5.498 -24.198 12.137 1.00 52.81 95 TRP A C 1
ATOM 788 O O . TRP A 1 95 ? -5.141 -25.366 12.026 1.00 52.81 95 TRP A O 1
ATOM 798 N N . ALA A 1 96 ? -5.373 -23.519 13.281 1.00 56.47 96 ALA A N 1
ATOM 799 C CA . ALA A 1 96 ? -4.836 -24.099 14.512 1.00 56.47 96 ALA A CA 1
ATOM 800 C C . ALA A 1 96 ? -5.916 -24.774 15.383 1.00 56.47 96 ALA A C 1
ATOM 802 O O . ALA A 1 96 ? -5.582 -25.413 16.382 1.00 56.47 96 ALA A O 1
ATOM 803 N N . LEU A 1 97 ? -7.196 -24.617 15.022 1.00 56.62 97 LEU A N 1
ATOM 804 C CA . LEU A 1 97 ? -8.356 -25.185 15.719 1.00 56.62 97 LEU A CA 1
ATOM 805 C C . LEU A 1 97 ? -9.097 -26.258 14.893 1.00 56.62 97 LEU A C 1
ATOM 807 O O . LEU A 1 97 ? -10.085 -26.806 15.384 1.00 56.62 97 LEU A O 1
ATOM 811 N N . ALA A 1 98 ? -8.631 -26.545 13.672 1.00 51.81 98 ALA A N 1
ATOM 812 C CA . ALA A 1 98 ? -9.153 -27.576 12.770 1.00 51.81 98 ALA A CA 1
ATOM 813 C C . ALA A 1 98 ? -8.349 -28.884 12.840 1.00 51.81 98 ALA A C 1
ATOM 815 O O . ALA A 1 98 ? -7.113 -28.821 13.035 1.00 51.81 98 ALA A O 1
#

Mean predicted aligned error: 7.68 Å